Protein AF-A0A7S4Q9H1-F1 (afdb_monomer)

Solvent-accessible surface area (backbone atoms only — not comparable to full-atom values): 9362 Å² total; per-residue (Å²): 140,90,80,87,86,82,82,85,77,84,75,84,80,80,83,76,80,78,77,92,68,94,82,80,85,84,70,71,78,78,70,44,67,68,54,48,43,53,52,42,53,52,31,45,48,42,22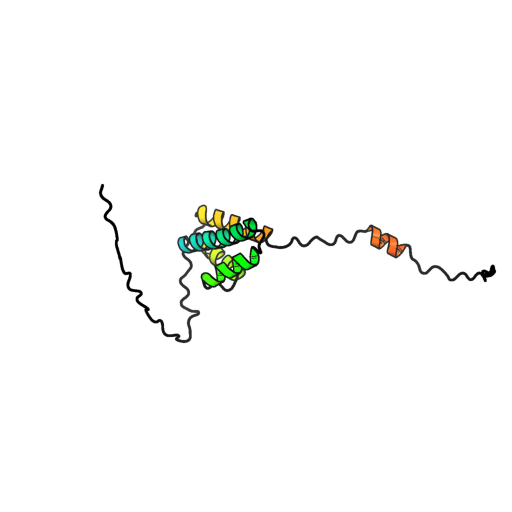,52,54,22,52,76,71,73,48,60,30,58,61,34,32,50,52,44,34,46,76,72,75,38,94,38,70,68,59,50,51,55,52,49,53,52,36,45,70,76,42,72,82,43,61,66,54,55,50,47,52,51,52,42,51,53,54,52,59,70,54,47,78,77,79,72,76,81,70,74,55,69,65,60,60,51,54,56,68,69,62,59,94,75,69,94,76,92,77,82,89,80,82,82,81,82,81,132

Secondary structure (DSSP, 8-state):
---------------------S--SS-PPP--HHHHHHHHHHHHHHHHHHHHTT--HHHHHHHHHHHTT---HHHHHHHHHHHHHH-TT-HHHHHHHHHHHHHHHHHS---------HHHHHHHHH------------------

Sequence (144 aa):
MTRALQLAGGLDSEVSGYRTGDGALAARPELTAEMAKKLLAAVTGCMQEAVQRGGDSVAARDAALRGWGLEGAGELEDCLGRCCKQAPEDAFLRSWLALYRELARLAEPAEVPVRASPELLRQARRRGPGSSQSSGPGVWDACD

Structure (mmCIF, N/CA/C/O backbone):
data_AF-A0A7S4Q9H1-F1
#
_entry.id   AF-A0A7S4Q9H1-F1
#
loop_
_atom_site.group_PDB
_atom_site.id
_atom_site.type_symbol
_atom_site.label_atom_id
_atom_site.label_alt_id
_atom_site.label_comp_id
_atom_site.label_asym_id
_atom_site.label_entity_id
_atom_site.label_seq_id
_atom_site.pdbx_PDB_ins_code
_atom_site.Cartn_x
_atom_site.Cartn_y
_atom_site.Cartn_z
_atom_site.occupancy
_atom_site.B_iso_or_equiv
_atom_site.auth_seq_id
_atom_site.auth_comp_id
_atom_site.auth_asym_id
_atom_site.auth_atom_id
_atom_site.pdbx_PDB_model_num
ATOM 1 N N . MET A 1 1 ? 42.184 -7.791 33.346 1.00 42.59 1 MET A N 1
ATOM 2 C CA . MET A 1 1 ? 41.078 -7.010 32.755 1.00 42.59 1 MET A CA 1
ATOM 3 C C . MET A 1 1 ? 40.034 -7.980 32.240 1.00 42.59 1 MET A C 1
ATOM 5 O O . MET A 1 1 ? 40.352 -8.880 31.480 1.00 42.59 1 MET A O 1
ATOM 9 N N . THR A 1 2 ? 38.837 -7.839 32.784 1.00 52.09 2 THR A N 1
ATOM 10 C CA . THR A 1 2 ? 37.725 -8.789 32.809 1.00 52.09 2 THR A CA 1
ATOM 11 C C . THR A 1 2 ? 36.881 -8.682 31.542 1.00 52.09 2 THR A C 1
ATOM 13 O O . THR A 1 2 ? 36.427 -7.588 31.215 1.00 52.09 2 THR A O 1
ATOM 16 N N . ARG A 1 3 ? 36.602 -9.798 30.861 1.00 47.25 3 ARG A N 1
ATOM 17 C CA . ARG A 1 3 ? 35.441 -9.897 29.964 1.00 47.25 3 ARG A CA 1
ATOM 18 C C . ARG A 1 3 ? 34.888 -11.319 29.970 1.00 47.25 3 ARG A C 1
ATOM 20 O O . ARG A 1 3 ? 35.282 -12.175 29.191 1.00 47.25 3 ARG A O 1
ATOM 27 N N . ALA A 1 4 ? 33.986 -11.537 30.921 1.00 52.06 4 ALA A N 1
ATOM 28 C CA . ALA A 1 4 ? 32.934 -12.532 30.826 1.00 52.06 4 ALA A CA 1
ATOM 29 C C . ALA A 1 4 ? 31.839 -11.989 29.896 1.00 52.06 4 ALA A C 1
ATOM 31 O O . ALA A 1 4 ? 31.563 -10.791 29.951 1.00 52.06 4 ALA A O 1
ATOM 32 N N . LEU A 1 5 ? 31.267 -12.862 29.061 1.00 52.94 5 LEU A N 1
ATOM 33 C CA . LEU A 1 5 ? 29.851 -12.945 28.661 1.00 52.94 5 LEU A CA 1
ATOM 34 C C . LEU A 1 5 ? 29.759 -13.828 27.409 1.00 52.94 5 LEU A C 1
ATOM 36 O O . LEU A 1 5 ? 29.860 -13.349 26.284 1.00 52.94 5 LEU A O 1
ATOM 40 N N . GLN A 1 6 ? 29.553 -15.127 27.619 1.00 51.03 6 GLN A N 1
ATOM 41 C CA . GLN A 1 6 ? 29.074 -16.034 26.581 1.00 51.03 6 GLN A CA 1
ATOM 42 C C . GLN A 1 6 ? 27.748 -16.611 27.074 1.00 51.03 6 GLN A C 1
ATOM 44 O O . GLN A 1 6 ? 27.700 -17.625 27.763 1.00 51.03 6 GLN A O 1
ATOM 49 N N . LEU A 1 7 ? 26.671 -15.876 26.794 1.00 55.34 7 LEU A N 1
ATOM 50 C CA . LEU A 1 7 ? 25.298 -16.329 26.985 1.00 55.34 7 LEU A CA 1
ATOM 51 C C . LEU A 1 7 ? 24.925 -17.194 25.779 1.00 55.34 7 LEU A C 1
ATOM 53 O O . LEU A 1 7 ? 24.493 -16.692 24.745 1.00 55.34 7 LEU A O 1
ATOM 57 N N . ALA A 1 8 ? 25.122 -18.503 25.917 1.00 50.41 8 ALA A N 1
ATOM 58 C CA . ALA A 1 8 ? 24.454 -19.496 25.091 1.00 50.41 8 ALA A CA 1
ATOM 59 C C . ALA A 1 8 ? 23.010 -19.636 25.601 1.00 50.41 8 ALA A C 1
ATOM 61 O O . ALA A 1 8 ? 22.716 -20.464 26.458 1.00 50.41 8 ALA A O 1
ATOM 62 N N . GLY A 1 9 ? 22.129 -18.757 25.126 1.00 44.62 9 GLY A N 1
ATOM 63 C CA . GLY A 1 9 ? 20.685 -18.907 25.268 1.00 44.62 9 GLY A CA 1
ATOM 64 C C . GLY A 1 9 ? 20.156 -19.701 24.083 1.00 44.62 9 GLY A C 1
ATOM 65 O O . GLY A 1 9 ? 19.955 -19.137 23.011 1.00 44.62 9 GLY A O 1
ATOM 66 N N . GLY A 1 10 ? 19.987 -21.010 24.273 1.00 45.06 10 GLY A N 1
ATOM 67 C CA . GLY A 1 10 ? 19.205 -21.847 23.373 1.00 45.06 10 GLY A CA 1
ATOM 68 C C . GLY A 1 10 ? 17.748 -21.400 23.412 1.00 45.06 10 GLY A C 1
ATOM 69 O O . GLY A 1 10 ? 17.165 -21.281 24.487 1.00 45.06 10 GLY A O 1
ATOM 70 N N . LEU A 1 11 ? 17.187 -21.116 22.241 1.00 53.41 11 LEU A N 1
ATOM 71 C CA . LEU A 1 11 ? 15.749 -20.999 22.064 1.00 53.41 11 LEU A CA 1
ATOM 72 C C . LEU A 1 11 ? 15.288 -22.260 21.344 1.00 53.41 11 LEU A C 1
ATOM 74 O O . LEU A 1 11 ? 15.586 -22.462 20.165 1.00 53.41 11 LEU A O 1
ATOM 78 N N . ASP A 1 12 ? 14.607 -23.106 22.112 1.00 41.28 12 ASP A N 1
ATOM 79 C CA . ASP A 1 12 ? 13.768 -24.202 21.657 1.00 41.28 12 ASP A CA 1
ATOM 80 C C . ASP A 1 12 ? 12.872 -23.736 20.507 1.00 41.28 12 ASP A C 1
ATOM 82 O O . ASP A 1 12 ? 11.983 -22.896 20.656 1.00 41.28 12 ASP A O 1
ATOM 86 N N . SER A 1 13 ? 13.148 -24.279 19.325 1.00 46.72 13 SER A N 1
ATOM 87 C CA . SER A 1 13 ? 12.293 -24.145 18.156 1.00 46.72 13 SER A CA 1
ATOM 88 C C . SER A 1 13 ? 11.183 -25.185 18.290 1.00 46.72 13 SER A C 1
ATOM 90 O O . SER A 1 13 ? 11.293 -26.307 17.795 1.00 46.72 13 SER A O 1
ATOM 92 N N . GLU A 1 14 ? 10.123 -24.834 19.019 1.00 47.44 14 GLU A N 1
ATOM 93 C CA . GLU A 1 14 ? 8.889 -25.615 19.023 1.00 47.44 14 GLU A CA 1
ATOM 94 C C . GLU A 1 14 ? 8.231 -25.503 17.640 1.00 47.44 14 GLU A C 1
ATOM 96 O O . GLU A 1 14 ? 7.489 -24.570 17.328 1.00 47.44 14 GLU A O 1
ATOM 101 N N . VAL A 1 15 ? 8.530 -26.483 16.784 1.00 50.72 15 VAL A N 1
ATOM 102 C CA . VAL A 1 15 ? 7.761 -26.793 15.576 1.00 50.72 15 VAL A CA 1
ATOM 103 C C . VAL A 1 15 ? 6.378 -27.267 16.023 1.00 50.72 15 VAL A C 1
ATOM 105 O O . VAL A 1 15 ? 6.121 -28.451 16.234 1.00 50.72 15 VAL A O 1
ATOM 108 N N . SER A 1 16 ? 5.475 -26.307 16.203 1.00 52.00 16 SER A N 1
ATOM 109 C CA . SER A 1 16 ? 4.047 -26.561 16.355 1.00 52.00 16 SER A CA 1
ATOM 110 C C . SER A 1 16 ? 3.457 -26.820 14.972 1.00 52.00 16 SER A C 1
ATOM 112 O O . SER A 1 16 ? 3.292 -25.916 14.150 1.00 52.00 16 SER A O 1
ATOM 114 N N . GLY A 1 17 ? 3.216 -28.099 14.689 1.00 53.69 17 GLY A N 1
ATOM 115 C CA . GLY A 1 17 ? 2.605 -28.551 13.451 1.00 53.69 17 GLY A CA 1
ATOM 116 C C . GLY A 1 17 ? 1.158 -28.083 13.340 1.00 53.69 17 GLY A C 1
ATOM 117 O O . GLY A 1 17 ? 0.297 -28.527 14.097 1.00 53.69 17 GLY A O 1
ATOM 118 N N . TYR A 1 18 ? 0.864 -27.265 12.332 1.00 49.09 18 TYR A N 1
ATOM 119 C CA . TYR A 1 18 ? -0.496 -27.136 11.831 1.00 49.09 18 TYR A CA 1
ATOM 120 C C . TYR A 1 18 ? -0.667 -28.083 10.645 1.00 49.09 18 TYR A C 1
ATOM 122 O O . TYR A 1 18 ? -0.078 -27.937 9.576 1.00 49.09 18 TYR A O 1
ATOM 130 N N . ARG A 1 19 ? -1.465 -29.121 10.897 1.00 45.56 19 ARG A N 1
ATOM 131 C CA . ARG A 1 19 ? -2.014 -30.012 9.884 1.00 45.56 19 ARG A CA 1
ATOM 132 C C . ARG A 1 19 ? -2.805 -29.188 8.873 1.00 45.56 19 ARG A C 1
ATOM 134 O O . ARG A 1 19 ? -3.735 -28.476 9.240 1.00 45.56 19 ARG A O 1
ATOM 141 N N . THR A 1 20 ? -2.451 -29.356 7.609 1.00 53.06 20 THR A N 1
ATOM 142 C CA . THR A 1 20 ? -3.237 -28.969 6.443 1.00 53.06 20 THR A CA 1
ATOM 143 C C . THR A 1 20 ? -4.591 -29.677 6.509 1.00 53.06 20 THR A C 1
ATOM 145 O O . THR A 1 20 ? -4.663 -30.898 6.376 1.00 53.06 20 THR A O 1
ATOM 148 N N . GLY A 1 21 ? -5.650 -28.918 6.781 1.00 43.66 21 GLY A N 1
ATOM 149 C CA . GLY A 1 21 ? -7.035 -29.372 6.762 1.00 43.66 21 GLY A CA 1
ATOM 150 C C . GLY A 1 21 ? -7.869 -28.397 5.941 1.00 43.66 21 GLY A C 1
ATOM 151 O O . GLY A 1 21 ? -7.865 -27.200 6.219 1.00 43.66 21 GLY A O 1
ATOM 152 N N . ASP A 1 22 ? -8.518 -28.932 4.911 1.00 48.34 22 ASP A N 1
ATOM 153 C CA . ASP A 1 22 ? -9.449 -28.278 3.991 1.00 48.34 22 ASP A CA 1
ATOM 154 C C . ASP A 1 22 ? -10.405 -27.270 4.656 1.00 48.34 22 ASP A C 1
ATOM 156 O O . ASP A 1 22 ? -11.026 -27.569 5.676 1.00 48.34 22 ASP A O 1
ATOM 160 N N . GLY A 1 23 ? -10.602 -26.113 4.003 1.00 44.88 23 GLY A N 1
ATOM 161 C CA . GLY A 1 23 ? -11.816 -25.296 4.174 1.00 44.88 23 GLY A CA 1
ATOM 162 C C . GLY A 1 23 ? -11.698 -23.906 4.820 1.00 44.88 23 GLY A C 1
ATOM 163 O O . GLY A 1 23 ? -12.685 -23.424 5.370 1.00 44.88 23 GLY A O 1
ATOM 164 N N . ALA A 1 24 ? -10.553 -23.218 4.765 1.00 40.16 24 ALA A N 1
ATOM 165 C CA . ALA A 1 24 ? -10.340 -21.971 5.517 1.00 40.16 24 ALA A CA 1
ATOM 166 C C . ALA A 1 24 ? -10.298 -20.681 4.667 1.00 40.16 24 ALA A C 1
ATOM 168 O O . ALA A 1 24 ? -9.306 -19.960 4.679 1.00 40.16 24 ALA A O 1
ATOM 169 N N . LEU A 1 25 ? -11.398 -20.327 3.991 1.00 43.53 25 LEU A N 1
ATOM 170 C CA . LEU A 1 25 ? -11.665 -18.913 3.645 1.00 43.53 25 LEU A CA 1
ATOM 171 C C . LEU A 1 25 ? -12.549 -18.203 4.693 1.00 43.53 25 LEU A C 1
ATOM 173 O O . LEU A 1 25 ? -12.783 -17.005 4.591 1.00 43.53 25 LEU A O 1
ATOM 177 N N . ALA A 1 26 ? -13.010 -18.913 5.731 1.00 39.56 26 ALA A N 1
ATOM 178 C CA . ALA A 1 26 ? -13.936 -18.393 6.745 1.00 39.56 26 ALA A CA 1
ATOM 179 C C . ALA A 1 26 ? -13.271 -17.916 8.056 1.00 39.56 26 ALA A C 1
ATOM 181 O O . ALA A 1 26 ? -13.970 -17.504 8.977 1.00 39.56 26 ALA A O 1
ATOM 182 N N . ALA A 1 27 ? -11.939 -17.959 8.160 1.00 43.19 27 ALA A N 1
ATOM 183 C CA . ALA A 1 27 ? -11.208 -17.589 9.377 1.00 43.19 27 ALA A CA 1
ATOM 184 C C . ALA A 1 27 ? -10.045 -16.626 9.094 1.00 43.19 27 ALA A C 1
ATOM 186 O O . ALA A 1 27 ? -8.986 -16.723 9.713 1.00 43.19 27 ALA A O 1
ATOM 187 N N . ARG A 1 28 ? -10.209 -15.702 8.137 1.00 53.22 28 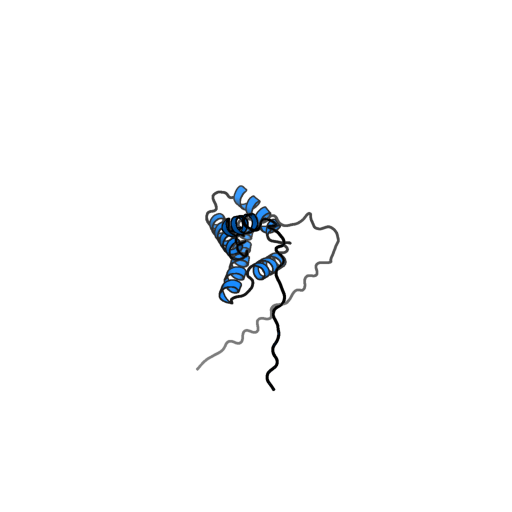ARG A N 1
ATOM 188 C CA . ARG A 1 28 ? -9.251 -14.602 8.000 1.00 53.22 28 ARG A CA 1
ATOM 189 C C . ARG A 1 28 ? -9.437 -13.665 9.199 1.00 53.22 28 ARG A C 1
ATOM 191 O O . ARG A 1 28 ? -10.538 -13.137 9.351 1.00 53.22 28 ARG A O 1
ATOM 198 N N . PRO A 1 29 ? -8.424 -13.479 10.066 1.00 55.47 29 PRO A N 1
ATOM 199 C CA . PRO A 1 29 ? -8.524 -12.515 11.152 1.00 55.47 29 PRO A CA 1
ATOM 200 C C . PRO A 1 29 ? -8.834 -11.150 10.540 1.00 55.47 29 PRO A C 1
ATOM 202 O O . PRO A 1 29 ? -8.116 -10.698 9.645 1.00 55.47 29 PRO A O 1
ATOM 205 N N . GLU A 1 30 ? -9.930 -10.524 10.976 1.0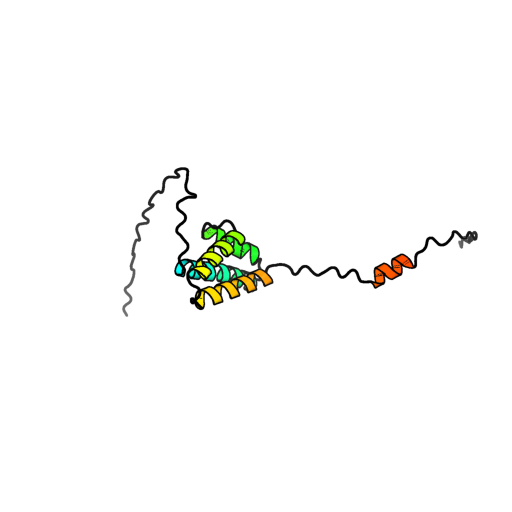0 68.56 30 GLU A N 1
ATOM 206 C CA . GLU A 1 30 ? -10.257 -9.168 10.546 1.00 68.56 30 GLU A CA 1
ATOM 207 C C . GLU A 1 30 ? -9.044 -8.269 10.787 1.00 68.56 30 GLU A C 1
ATOM 209 O O . GLU A 1 30 ? -8.445 -8.257 11.867 1.00 68.56 30 GLU A O 1
ATOM 214 N N . LEU A 1 31 ? -8.649 -7.544 9.742 1.00 77.25 31 LEU A N 1
ATOM 215 C CA . LEU A 1 31 ? -7.487 -6.679 9.785 1.00 77.25 31 LEU A CA 1
ATOM 216 C C . LEU A 1 31 ? -7.789 -5.519 10.746 1.00 77.25 31 LEU A C 1
ATOM 218 O O . LEU A 1 31 ? -8.506 -4.578 10.409 1.00 77.25 31 LEU A O 1
ATOM 222 N N . THR A 1 32 ? -7.278 -5.594 11.972 1.00 88.75 32 THR A N 1
ATOM 223 C CA . THR A 1 32 ? -7.416 -4.493 12.935 1.00 88.75 32 THR A CA 1
ATOM 224 C C . THR A 1 32 ? -6.691 -3.243 12.424 1.00 88.75 32 THR A C 1
ATOM 226 O O . THR A 1 32 ? -5.752 -3.347 11.633 1.00 88.75 32 THR A O 1
ATOM 229 N N . ALA A 1 33 ? -7.060 -2.051 12.907 1.00 88.19 33 ALA A N 1
ATOM 230 C CA . ALA A 1 33 ? -6.389 -0.805 12.516 1.00 88.19 33 ALA A CA 1
ATOM 231 C C . ALA A 1 33 ? -4.866 -0.839 12.770 1.00 88.19 33 ALA A C 1
ATOM 233 O O . ALA A 1 33 ? -4.084 -0.345 11.961 1.00 88.19 33 ALA A O 1
ATOM 234 N N . GLU A 1 34 ? -4.421 -1.486 13.850 1.00 90.62 34 GLU A N 1
ATOM 235 C CA . GLU A 1 34 ? -2.993 -1.654 14.143 1.00 90.62 34 GLU A CA 1
ATOM 236 C C . GLU A 1 34 ? -2.300 -2.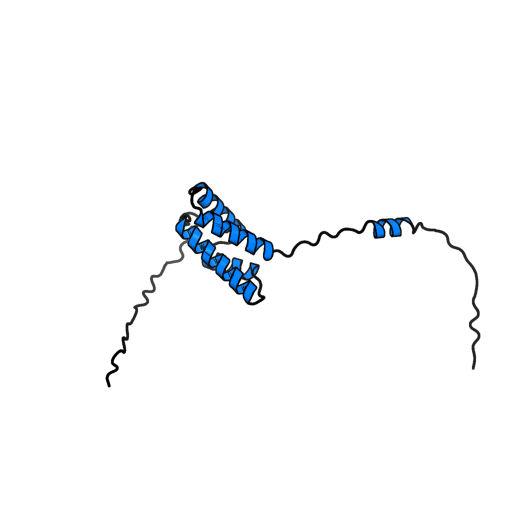628 13.183 1.00 90.62 34 GLU A C 1
ATOM 238 O O . GLU A 1 34 ? -1.173 -2.380 12.748 1.00 90.62 34 GLU A O 1
ATOM 243 N N . MET A 1 35 ? -2.967 -3.718 12.793 1.00 91.25 35 MET A N 1
ATOM 244 C CA . MET A 1 35 ? -2.448 -4.611 11.752 1.00 91.25 35 MET A CA 1
ATOM 245 C C . MET A 1 35 ? -2.392 -3.909 10.396 1.00 91.25 35 MET A C 1
ATOM 247 O O . MET A 1 35 ? -1.407 -4.068 9.683 1.00 91.25 35 MET A O 1
ATOM 251 N N . ALA A 1 36 ? -3.385 -3.075 10.079 1.00 92.56 36 ALA A N 1
ATOM 252 C CA . ALA A 1 36 ? -3.414 -2.254 8.874 1.00 92.56 36 ALA A CA 1
ATOM 253 C C . ALA A 1 36 ? -2.209 -1.310 8.794 1.00 92.56 36 ALA A C 1
ATOM 255 O O . ALA A 1 36 ? -1.544 -1.250 7.761 1.00 92.56 36 ALA A O 1
ATOM 256 N N . LYS A 1 37 ? -1.869 -0.631 9.897 1.00 93.50 37 LYS A N 1
ATOM 257 C CA . LYS A 1 37 ? -0.674 0.226 9.981 1.00 93.50 37 LYS A CA 1
ATOM 258 C C . LYS A 1 37 ? 0.615 -0.565 9.775 1.00 93.50 37 LYS A C 1
ATOM 260 O O . LYS A 1 37 ? 1.473 -0.130 9.015 1.00 93.50 37 LYS A O 1
ATOM 265 N N . LYS A 1 38 ? 0.755 -1.727 10.426 1.00 94.56 38 LYS A N 1
ATOM 266 C CA . LYS A 1 38 ? 1.943 -2.592 10.291 1.00 94.56 38 LYS A CA 1
ATOM 267 C C . LYS A 1 38 ? 2.109 -3.118 8.868 1.00 94.56 38 LYS A C 1
ATOM 269 O O . LYS A 1 38 ? 3.213 -3.076 8.332 1.00 94.56 38 LYS A O 1
ATOM 274 N N . LEU A 1 39 ? 1.016 -3.579 8.267 1.00 94.25 39 LEU A N 1
ATOM 275 C CA . LEU A 1 39 ? 0.970 -4.035 6.884 1.00 94.25 39 LEU A CA 1
ATOM 276 C C . LEU A 1 39 ? 1.382 -2.913 5.930 1.00 94.25 39 LEU A C 1
ATOM 278 O O . LEU A 1 39 ? 2.276 -3.110 5.112 1.00 94.25 39 LEU A O 1
ATOM 282 N N . LEU A 1 40 ? 0.781 -1.727 6.074 1.00 95.31 40 LEU A N 1
ATOM 283 C CA . LEU A 1 40 ? 1.122 -0.563 5.262 1.00 95.31 40 LEU A CA 1
ATOM 284 C C . LEU A 1 40 ? 2.598 -0.203 5.395 1.00 95.31 40 LEU A C 1
ATOM 286 O O . LEU A 1 40 ? 3.274 -0.138 4.378 1.00 95.31 40 LEU A O 1
ATOM 290 N N . ALA A 1 41 ? 3.108 -0.056 6.621 1.00 95.19 41 ALA A N 1
ATOM 291 C CA . ALA A 1 41 ? 4.508 0.277 6.863 1.00 95.19 41 ALA A CA 1
ATOM 292 C C . ALA A 1 41 ? 5.466 -0.735 6.210 1.00 95.19 41 ALA A C 1
ATOM 294 O O . ALA A 1 41 ? 6.438 -0.333 5.569 1.00 95.19 41 ALA A O 1
ATOM 295 N N . ALA A 1 42 ? 5.168 -2.034 6.319 1.00 96.00 42 ALA A N 1
ATOM 296 C CA . ALA A 1 42 ? 5.961 -3.090 5.696 1.00 96.00 42 ALA A CA 1
ATOM 297 C C . ALA A 1 42 ? 5.942 -2.990 4.162 1.00 96.00 42 ALA A C 1
ATOM 299 O O . ALA A 1 42 ? 7.000 -2.946 3.537 1.00 96.00 42 ALA A O 1
ATOM 300 N N . VAL A 1 43 ? 4.755 -2.895 3.555 1.00 96.19 43 VAL A N 1
ATOM 301 C CA . VAL A 1 43 ? 4.602 -2.815 2.094 1.00 96.19 43 VAL A CA 1
ATOM 302 C C . VAL A 1 43 ? 5.277 -1.560 1.543 1.00 96.19 43 VAL A C 1
ATOM 304 O O . VAL A 1 43 ? 6.080 -1.654 0.616 1.00 96.19 43 VAL A O 1
ATOM 307 N N . THR A 1 44 ? 5.019 -0.390 2.129 1.00 96.25 44 THR A N 1
ATOM 308 C CA . THR A 1 44 ? 5.644 0.864 1.688 1.00 96.25 44 THR A CA 1
ATOM 309 C C . THR A 1 44 ? 7.153 0.858 1.898 1.00 96.25 44 THR A C 1
ATOM 311 O O . THR A 1 44 ? 7.870 1.376 1.047 1.00 96.25 44 THR A O 1
ATOM 314 N N . GLY A 1 45 ? 7.647 0.238 2.976 1.00 96.81 45 GLY A N 1
ATOM 315 C CA . GLY A 1 45 ? 9.079 0.079 3.224 1.00 96.81 45 GLY A CA 1
ATOM 316 C C . GLY A 1 45 ? 9.749 -0.752 2.130 1.00 96.81 45 GLY A C 1
ATOM 317 O O . GLY A 1 45 ? 10.722 -0.303 1.529 1.00 96.81 45 GLY A O 1
ATOM 318 N N . CYS A 1 46 ? 9.169 -1.905 1.778 1.00 96.62 46 CYS A N 1
ATOM 319 C CA . CYS A 1 46 ? 9.659 -2.735 0.675 1.00 96.62 46 CYS A CA 1
ATOM 320 C C . CYS A 1 46 ? 9.640 -1.993 -0.671 1.00 96.62 46 CYS A C 1
ATOM 322 O O . CYS A 1 46 ? 10.604 -2.078 -1.432 1.00 96.62 46 CYS A O 1
ATOM 324 N N . MET A 1 47 ? 8.575 -1.240 -0.963 1.00 96.19 47 MET A N 1
ATOM 325 C CA . MET A 1 47 ? 8.482 -0.439 -2.189 1.00 96.19 47 MET A CA 1
ATOM 326 C C . MET A 1 47 ? 9.551 0.656 -2.235 1.00 96.19 47 MET A C 1
ATOM 328 O O . MET A 1 47 ? 10.231 0.806 -3.247 1.00 96.19 47 MET A O 1
ATOM 332 N N . GLN A 1 48 ? 9.734 1.405 -1.146 1.00 95.50 48 GLN A N 1
ATOM 333 C CA . GLN A 1 48 ? 10.745 2.462 -1.057 1.00 95.50 48 GLN A CA 1
ATOM 334 C C . GLN A 1 48 ? 12.160 1.907 -1.201 1.00 95.50 48 GLN A C 1
ATOM 336 O O . GLN A 1 48 ? 12.967 2.475 -1.932 1.00 95.50 48 GLN A O 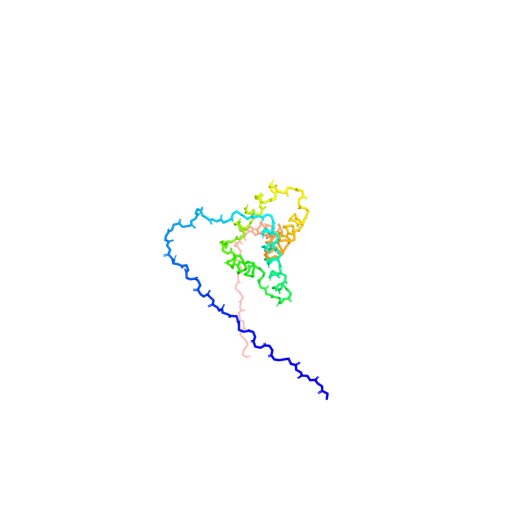1
ATOM 341 N N . GLU A 1 49 ? 12.457 0.785 -0.551 1.00 96.31 49 GLU A N 1
ATOM 342 C CA . GLU A 1 49 ? 13.734 0.094 -0.702 1.00 96.31 49 GLU A CA 1
ATOM 343 C C . GLU A 1 49 ? 13.990 -0.353 -2.145 1.00 96.31 49 GLU A C 1
ATOM 345 O O . GLU A 1 49 ? 15.106 -0.211 -2.646 1.00 96.31 49 GLU A O 1
ATOM 350 N N . ALA A 1 50 ? 12.970 -0.877 -2.829 1.00 95.38 50 ALA A N 1
ATOM 351 C CA . ALA A 1 50 ? 13.081 -1.245 -4.235 1.00 95.38 50 ALA A CA 1
ATOM 352 C C . ALA A 1 50 ? 13.377 -0.017 -5.106 1.00 95.38 50 ALA A C 1
ATOM 354 O O . ALA A 1 50 ? 14.318 -0.056 -5.895 1.00 95.38 50 ALA A O 1
ATOM 355 N N . VAL A 1 51 ? 12.663 1.096 -4.899 1.00 91.19 51 VAL A N 1
ATOM 356 C CA . VAL A 1 51 ? 12.916 2.365 -5.604 1.00 91.19 51 VAL A CA 1
ATOM 357 C C . VAL A 1 51 ? 14.343 2.862 -5.362 1.00 91.19 51 VAL A C 1
ATOM 359 O O . VAL A 1 51 ? 15.038 3.210 -6.314 1.00 91.19 51 VAL A O 1
ATOM 362 N N . GLN A 1 52 ? 14.821 2.849 -4.115 1.00 93.56 52 GLN A N 1
ATOM 363 C CA . GLN A 1 52 ? 16.181 3.285 -3.770 1.00 93.56 52 GLN A CA 1
ATOM 364 C C . GLN A 1 52 ? 17.267 2.444 -4.451 1.00 93.56 52 GLN A C 1
ATOM 366 O O . GLN A 1 52 ? 18.338 2.960 -4.766 1.00 93.56 52 GLN A O 1
ATOM 371 N N . ARG A 1 53 ? 16.997 1.159 -4.697 1.00 95.62 53 ARG A N 1
ATOM 372 C CA . ARG A 1 53 ? 17.907 0.242 -5.399 1.00 95.62 53 ARG A CA 1
ATOM 373 C C . ARG A 1 53 ? 17.716 0.243 -6.923 1.00 95.62 53 ARG A C 1
ATOM 375 O O . ARG A 1 53 ? 18.391 -0.525 -7.601 1.00 95.62 53 ARG A O 1
ATOM 382 N N . GLY A 1 54 ? 16.814 1.068 -7.463 1.00 91.19 54 GLY A N 1
ATOM 383 C CA . GLY A 1 54 ? 16.471 1.080 -8.891 1.00 91.19 54 GLY A CA 1
ATOM 384 C C . GLY A 1 54 ? 15.750 -0.188 -9.368 1.00 91.19 54 GLY A C 1
ATOM 385 O O . GLY A 1 54 ? 15.840 -0.537 -10.541 1.00 91.19 54 GLY A O 1
ATOM 386 N N . GLY A 1 55 ? 15.094 -0.907 -8.457 1.00 91.88 55 GLY A N 1
ATOM 387 C CA . GLY A 1 55 ? 14.345 -2.130 -8.736 1.00 91.88 55 GLY A CA 1
ATOM 388 C C . GLY A 1 55 ? 12.865 -1.893 -9.043 1.00 91.88 55 GLY A C 1
ATOM 389 O O . GLY A 1 55 ? 12.377 -0.765 -9.085 1.00 91.88 55 GLY A O 1
ATOM 390 N N . ASP A 1 56 ? 12.138 -2.996 -9.221 1.00 93.19 56 ASP A N 1
ATOM 391 C CA . ASP A 1 56 ? 10.698 -2.993 -9.475 1.00 93.19 56 ASP A CA 1
ATOM 392 C C . ASP A 1 56 ? 9.906 -2.902 -8.158 1.00 93.19 56 ASP A C 1
ATOM 394 O O . ASP A 1 56 ? 9.845 -3.842 -7.359 1.00 93.19 56 ASP A O 1
ATOM 398 N N . SER A 1 57 ? 9.293 -1.740 -7.933 1.00 93.44 57 SER A N 1
ATOM 399 C CA . SER A 1 57 ? 8.477 -1.476 -6.747 1.00 93.44 57 SER A CA 1
ATOM 400 C C . SER A 1 57 ? 7.128 -2.206 -6.760 1.00 93.44 57 SER A C 1
ATOM 402 O O . SER A 1 57 ? 6.610 -2.518 -5.686 1.00 93.44 57 SER A O 1
ATOM 404 N N . VAL A 1 58 ? 6.588 -2.555 -7.934 1.00 94.62 58 VAL A N 1
ATOM 405 C CA . VAL A 1 58 ? 5.374 -3.376 -8.076 1.00 94.62 58 VAL A CA 1
ATOM 406 C C . VAL A 1 58 ? 5.671 -4.802 -7.626 1.00 94.62 58 VAL A C 1
ATOM 408 O O . VAL A 1 58 ? 4.974 -5.342 -6.766 1.00 94.62 58 VAL A O 1
ATOM 411 N N . ALA A 1 59 ? 6.765 -5.385 -8.121 1.00 94.69 59 ALA A N 1
ATOM 412 C CA . ALA A 1 59 ? 7.195 -6.718 -7.707 1.00 94.69 59 ALA A CA 1
ATOM 413 C C . ALA A 1 59 ? 7.492 -6.786 -6.197 1.00 94.69 59 ALA A C 1
ATOM 415 O O . ALA A 1 59 ? 7.129 -7.762 -5.535 1.00 94.69 59 ALA A O 1
ATOM 416 N N . ALA A 1 60 ? 8.106 -5.740 -5.630 1.00 95.75 60 ALA A N 1
ATOM 417 C CA . ALA A 1 60 ? 8.373 -5.649 -4.194 1.00 95.75 60 ALA A CA 1
ATOM 418 C C . ALA A 1 60 ? 7.085 -5.575 -3.357 1.00 95.75 60 ALA A C 1
ATOM 420 O O . ALA A 1 60 ? 6.970 -6.269 -2.344 1.00 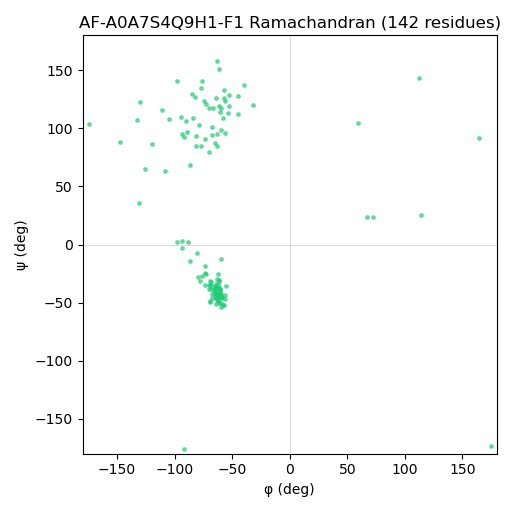95.75 60 ALA A O 1
ATOM 421 N N . ARG A 1 61 ? 6.095 -4.787 -3.799 1.00 95.81 61 ARG A N 1
ATOM 422 C CA . ARG A 1 61 ? 4.758 -4.733 -3.193 1.00 95.81 61 ARG A CA 1
ATOM 423 C C . ARG A 1 61 ? 4.110 -6.116 -3.182 1.00 95.81 61 ARG A C 1
ATOM 425 O O . ARG A 1 61 ? 3.682 -6.580 -2.131 1.00 95.81 61 ARG A O 1
ATOM 432 N N . ASP A 1 62 ? 4.063 -6.786 -4.328 1.00 94.88 62 ASP A N 1
ATOM 433 C CA . ASP A 1 62 ? 3.362 -8.067 -4.471 1.00 94.88 62 ASP A CA 1
ATOM 434 C C . ASP A 1 62 ? 4.069 -9.201 -3.707 1.00 94.88 62 ASP A C 1
ATOM 436 O O . ASP A 1 62 ? 3.427 -10.112 -3.180 1.00 94.88 62 ASP A O 1
ATOM 440 N N . ALA A 1 63 ? 5.398 -9.147 -3.582 1.00 94.94 63 ALA A N 1
ATOM 441 C CA . ALA A 1 63 ? 6.147 -10.040 -2.700 1.00 94.94 63 ALA A CA 1
ATOM 442 C C . ALA A 1 63 ? 5.801 -9.810 -1.218 1.00 94.94 63 ALA A C 1
ATOM 444 O O . ALA A 1 63 ? 5.536 -10.775 -0.499 1.00 94.94 63 ALA A O 1
ATOM 445 N N . ALA A 1 64 ? 5.749 -8.549 -0.776 1.00 95.00 64 ALA A N 1
ATOM 446 C CA . ALA A 1 64 ? 5.377 -8.206 0.594 1.00 95.00 64 ALA A CA 1
ATOM 447 C C . ALA A 1 64 ? 3.939 -8.647 0.919 1.00 95.00 64 ALA A C 1
ATOM 449 O O . ALA A 1 64 ? 3.706 -9.257 1.960 1.00 95.00 64 ALA A O 1
ATOM 450 N N . LEU A 1 65 ? 2.989 -8.417 0.008 1.00 94.12 65 LEU A N 1
ATOM 451 C CA . LEU A 1 65 ? 1.587 -8.817 0.171 1.00 94.12 65 LEU A CA 1
ATOM 452 C C . LEU A 1 65 ? 1.414 -10.331 0.307 1.00 94.12 65 LEU A C 1
ATOM 454 O O . LEU A 1 65 ? 0.715 -10.784 1.214 1.00 94.12 65 LEU A O 1
ATOM 458 N N . ARG A 1 66 ? 2.119 -11.119 -0.512 1.00 94.19 66 ARG A N 1
ATOM 459 C CA . ARG A 1 66 ? 2.113 -12.584 -0.389 1.00 94.19 66 ARG A CA 1
ATOM 460 C C . ARG A 1 66 ? 2.658 -13.059 0.957 1.00 94.19 66 ARG A C 1
ATOM 462 O O . ARG A 1 66 ? 2.116 -14.003 1.521 1.00 94.19 66 ARG A O 1
ATOM 469 N N . GLY A 1 67 ? 3.670 -12.383 1.508 1.00 92.00 67 GLY A N 1
ATOM 470 C CA . GLY A 1 67 ? 4.181 -12.659 2.858 1.00 92.00 67 GLY A CA 1
ATOM 471 C C . GLY A 1 67 ? 3.149 -12.425 3.969 1.00 92.00 67 GLY A C 1
ATOM 472 O O . GLY A 1 67 ? 3.215 -13.063 5.015 1.00 92.00 67 GLY A O 1
ATOM 473 N N . TRP A 1 68 ? 2.164 -11.560 3.718 1.00 91.62 68 TRP A N 1
ATOM 474 C CA . TRP A 1 68 ? 1.019 -11.306 4.596 1.00 91.62 68 TRP A CA 1
ATOM 475 C C . TRP A 1 68 ? -0.218 -12.155 4.262 1.00 91.62 68 TRP A C 1
ATOM 477 O O . TRP A 1 68 ? -1.258 -11.999 4.900 1.00 91.62 68 TRP A O 1
ATOM 487 N N . GLY A 1 69 ? -0.124 -13.057 3.280 1.00 92.06 69 GLY A N 1
ATOM 488 C CA . GLY A 1 69 ? -1.238 -13.899 2.846 1.00 92.06 69 GLY A CA 1
ATOM 489 C C . GLY A 1 69 ? -2.319 -13.151 2.061 1.00 92.06 69 GLY A C 1
ATOM 490 O O . GLY A 1 69 ? -3.464 -13.602 2.048 1.00 92.06 69 GLY A O 1
ATOM 491 N N . LEU A 1 70 ? -1.979 -12.017 1.438 1.00 90.19 70 LEU A N 1
ATOM 492 C CA . LEU A 1 70 ? -2.852 -11.273 0.526 1.00 90.19 70 LEU A CA 1
ATOM 493 C C . LEU A 1 70 ? -2.513 -11.616 -0.929 1.00 90.19 70 LEU A C 1
ATOM 495 O O . LEU A 1 70 ? -1.341 -11.746 -1.290 1.00 90.19 70 LEU A O 1
ATOM 499 N N . GLU A 1 71 ? -3.539 -11.746 -1.767 1.00 90.50 71 GLU A N 1
ATOM 500 C CA . GLU A 1 71 ? -3.398 -12.151 -3.171 1.00 90.50 71 GLU A CA 1
ATOM 501 C C . GLU A 1 71 ? -2.867 -11.021 -4.058 1.00 90.50 71 GLU A C 1
ATOM 503 O O . GLU A 1 71 ? -2.208 -11.278 -5.065 1.00 90.50 71 GLU A O 1
ATOM 508 N N . GLY A 1 72 ? -3.111 -9.763 -3.681 1.00 90.69 72 GLY A N 1
ATOM 509 C CA . GLY A 1 72 ? -2.626 -8.618 -4.441 1.00 90.69 72 GLY A CA 1
ATOM 510 C C . GLY A 1 72 ? -3.114 -7.266 -3.932 1.00 90.69 72 GLY A C 1
ATOM 511 O O . GLY A 1 72 ? -3.754 -7.150 -2.886 1.00 90.69 72 GLY A O 1
ATOM 512 N N . ALA A 1 73 ? -2.790 -6.221 -4.698 1.00 91.31 73 ALA A N 1
ATOM 513 C CA . ALA A 1 73 ? -3.061 -4.829 -4.337 1.00 91.31 73 ALA A CA 1
ATOM 514 C C . ALA A 1 73 ? -4.557 -4.501 -4.197 1.00 91.31 73 ALA A C 1
ATOM 516 O O . ALA A 1 73 ? -4.921 -3.714 -3.328 1.00 91.31 73 ALA A O 1
ATOM 517 N N . GLY A 1 74 ? -5.424 -5.124 -5.004 1.00 91.69 74 GLY A N 1
ATOM 518 C CA . GLY A 1 74 ? -6.875 -4.941 -4.883 1.00 91.69 74 GLY A CA 1
ATOM 519 C C . GLY A 1 74 ? -7.399 -5.412 -3.525 1.00 91.69 74 GLY A C 1
ATOM 520 O O . GLY A 1 74 ? -8.116 -4.684 -2.846 1.00 91.69 74 GLY A O 1
ATOM 521 N N . GLU A 1 75 ? -6.949 -6.586 -3.075 1.00 91.25 75 GLU A N 1
ATOM 522 C CA . GLU A 1 75 ? -7.334 -7.128 -1.771 1.00 91.25 75 GLU A CA 1
ATOM 523 C C . GLU A 1 75 ? -6.822 -6.263 -0.605 1.00 91.25 75 GLU A C 1
ATOM 525 O O . GLU A 1 75 ? -7.521 -6.064 0.395 1.00 91.25 75 GLU A O 1
ATOM 530 N N . LEU A 1 76 ? -5.609 -5.715 -0.743 1.00 92.19 76 LEU A N 1
ATOM 531 C CA . LEU A 1 76 ? -5.059 -4.746 0.201 1.00 92.19 76 LEU A CA 1
ATOM 532 C C . LEU A 1 76 ? -5.956 -3.501 0.297 1.00 92.19 76 LEU A C 1
ATOM 534 O O . LEU A 1 76 ? -6.359 -3.132 1.400 1.00 92.19 76 LEU A O 1
ATOM 538 N N . GLU A 1 77 ? -6.271 -2.856 -0.829 1.00 92.62 77 GLU A N 1
ATOM 539 C CA . GLU A 1 77 ? -7.093 -1.637 -0.867 1.00 92.62 77 GLU A CA 1
ATOM 540 C C . GLU A 1 77 ? -8.499 -1.876 -0.300 1.00 92.62 77 GLU A C 1
ATOM 542 O O . GLU A 1 77 ? -8.996 -1.047 0.464 1.00 92.62 77 GLU A O 1
ATOM 547 N N . ASP A 1 78 ? -9.110 -3.033 -0.564 1.00 90.81 78 ASP A N 1
ATOM 548 C CA . ASP A 1 78 ? -10.404 -3.400 0.018 1.00 90.81 78 ASP A CA 1
ATOM 549 C C . ASP A 1 78 ? -10.333 -3.543 1.544 1.00 90.81 78 ASP A C 1
ATOM 551 O O . ASP A 1 78 ? -11.192 -3.028 2.273 1.00 90.81 78 ASP A O 1
ATOM 555 N N . CYS A 1 79 ? -9.297 -4.218 2.054 1.00 90.50 79 CYS A N 1
ATOM 556 C CA . CYS A 1 79 ? -9.068 -4.361 3.490 1.00 90.50 79 CYS A CA 1
ATOM 557 C C . CYS A 1 79 ? -8.858 -3.000 4.161 1.00 90.50 79 CYS A C 1
ATOM 559 O O . CYS A 1 79 ? -9.545 -2.678 5.131 1.00 90.50 79 CYS A O 1
ATOM 561 N N . LEU A 1 80 ? -7.967 -2.175 3.612 1.00 91.25 80 LEU A N 1
ATOM 562 C CA . LEU A 1 80 ? -7.676 -0.842 4.138 1.00 91.25 80 LEU A CA 1
ATOM 563 C C . LEU A 1 80 ? -8.888 0.088 4.036 1.00 91.25 80 LEU A C 1
ATOM 565 O O . LEU A 1 80 ? -9.154 0.855 4.960 1.00 91.25 80 LEU A O 1
ATOM 569 N N . GLY A 1 81 ? -9.672 -0.016 2.962 1.00 89.81 81 GLY A N 1
ATOM 570 C CA . GLY A 1 81 ? -10.919 0.718 2.782 1.00 89.81 81 GLY A CA 1
ATOM 571 C C . GLY A 1 81 ? -11.944 0.406 3.873 1.00 89.81 81 GLY A C 1
ATOM 572 O O . GLY A 1 81 ? -12.612 1.319 4.362 1.00 89.81 81 GLY A O 1
ATOM 573 N N . ARG A 1 82 ? -12.048 -0.857 4.311 1.00 90.31 82 ARG A N 1
ATOM 574 C CA . ARG A 1 82 ? -12.874 -1.240 5.470 1.00 90.31 82 ARG A CA 1
ATOM 575 C C . ARG A 1 82 ? -12.314 -0.677 6.778 1.00 90.31 82 ARG A C 1
ATOM 577 O O . ARG A 1 82 ? -13.076 -0.069 7.527 1.00 90.31 82 ARG A O 1
ATOM 584 N N . CYS A 1 83 ? -11.006 -0.790 7.021 1.00 90.12 83 CYS A N 1
ATOM 585 C CA . CYS A 1 83 ? -10.370 -0.253 8.232 1.00 90.12 83 CYS A CA 1
ATOM 586 C C . CYS A 1 83 ? -10.550 1.269 8.359 1.00 90.12 83 CYS A C 1
ATOM 588 O O . CYS A 1 83 ? -10.924 1.759 9.421 1.00 90.12 83 CYS A O 1
ATOM 590 N N . CYS A 1 84 ? -10.360 2.023 7.274 1.00 88.44 84 CYS A N 1
ATOM 591 C CA . CYS A 1 84 ? -10.543 3.4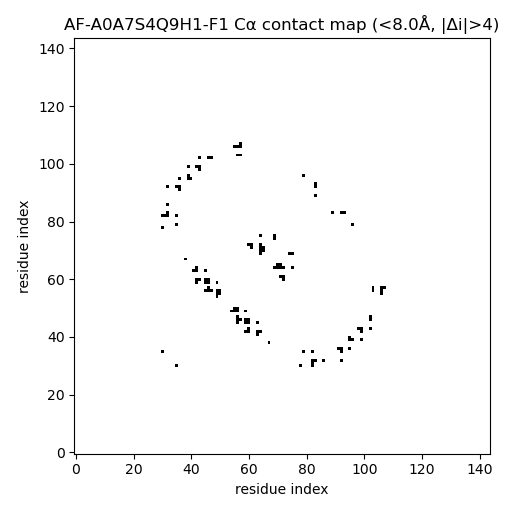78 7.257 1.00 88.44 84 CYS A CA 1
ATOM 592 C C . CYS A 1 84 ? -11.995 3.898 7.522 1.00 88.44 84 CYS A C 1
ATOM 594 O O . CYS A 1 84 ? -12.226 4.928 8.147 1.00 88.44 84 CYS A O 1
ATOM 596 N N . LYS A 1 85 ? -12.981 3.109 7.071 1.00 90.06 85 LYS A N 1
ATOM 597 C CA . LYS A 1 85 ? -14.400 3.354 7.383 1.00 90.06 85 LYS A CA 1
ATOM 598 C C . LYS A 1 85 ? -14.719 3.095 8.857 1.00 90.06 85 LYS A C 1
ATOM 600 O O . LYS A 1 85 ? -15.564 3.785 9.414 1.00 90.06 85 LYS A O 1
ATOM 605 N N . GLN A 1 86 ? -14.062 2.113 9.475 1.00 90.25 86 GLN A N 1
ATOM 606 C CA . GLN A 1 86 ? -14.242 1.780 10.892 1.00 90.25 86 GLN A CA 1
ATOM 607 C C . GLN A 1 86 ? -13.504 2.751 11.829 1.00 90.25 86 GLN A C 1
ATOM 609 O O . GLN A 1 86 ? -13.979 3.011 12.930 1.00 90.25 86 GLN A O 1
ATOM 614 N N . ALA A 1 87 ? -12.370 3.307 11.392 1.00 89.62 87 ALA A N 1
ATOM 615 C CA . ALA A 1 87 ? -11.541 4.236 12.160 1.00 89.62 87 ALA A CA 1
ATOM 616 C C . ALA A 1 87 ? -11.277 5.548 11.383 1.00 89.62 87 ALA A C 1
ATOM 618 O O . ALA A 1 87 ? -10.128 5.841 11.043 1.00 89.62 87 ALA A O 1
ATOM 619 N N . PRO A 1 88 ? -12.315 6.360 11.094 1.00 89.31 88 PRO A N 1
ATOM 620 C CA . PRO A 1 88 ? -12.184 7.551 10.245 1.00 89.31 88 PRO A CA 1
ATOM 621 C C . PRO A 1 88 ? -11.244 8.618 10.829 1.00 89.31 88 PRO A C 1
ATOM 623 O O . PRO A 1 88 ? -10.553 9.323 10.089 1.00 89.31 88 PRO A O 1
ATOM 626 N N . GLU A 1 89 ? -11.158 8.693 12.157 1.00 93.88 89 GLU A N 1
ATOM 627 C CA . GLU A 1 89 ? -10.321 9.668 12.863 1.00 93.88 89 GLU A CA 1
ATOM 628 C C . GLU A 1 89 ? -8.838 9.267 12.936 1.00 93.88 89 GLU A C 1
ATOM 630 O O . GLU A 1 89 ? -7.996 10.078 13.325 1.00 93.88 89 GLU A O 1
ATOM 635 N N . ASP A 1 90 ? -8.468 8.053 12.512 1.00 92.12 90 ASP A N 1
ATOM 636 C CA . ASP A 1 90 ? -7.084 7.578 12.574 1.00 92.12 90 ASP A CA 1
ATOM 637 C C . ASP A 1 90 ? -6.209 8.259 11.507 1.00 92.12 90 ASP A C 1
ATOM 639 O O . ASP A 1 90 ? -6.086 7.827 10.357 1.00 92.12 90 ASP A O 1
ATOM 643 N N . ALA A 1 91 ? -5.599 9.381 11.893 1.00 91.56 91 ALA A N 1
ATOM 644 C CA . ALA A 1 91 ? -4.728 10.167 11.026 1.00 91.56 91 ALA A CA 1
ATOM 645 C C . ALA A 1 91 ? -3.488 9.385 10.559 1.00 91.56 91 ALA A C 1
ATOM 647 O O . ALA A 1 91 ? -3.009 9.616 9.446 1.00 91.56 91 ALA A O 1
ATOM 648 N N . PHE A 1 92 ? -2.987 8.443 11.366 1.00 91.88 92 PHE A N 1
ATOM 649 C CA . PHE A 1 92 ? -1.836 7.620 10.998 1.00 91.88 92 PHE A CA 1
ATOM 650 C C . PHE A 1 92 ? -2.194 6.660 9.872 1.00 91.88 92 PHE A C 1
ATOM 652 O O . PHE A 1 92 ? -1.480 6.605 8.872 1.00 91.88 92 PHE A O 1
ATOM 659 N N . LEU A 1 93 ? -3.313 5.947 10.002 1.00 92.06 93 LEU A N 1
ATOM 660 C CA . LEU A 1 93 ? -3.781 5.022 8.975 1.00 92.06 93 LEU A CA 1
ATOM 661 C C . LEU A 1 93 ? -4.028 5.749 7.646 1.00 92.06 93 LEU A C 1
ATOM 663 O O . LEU A 1 93 ? -3.561 5.300 6.600 1.00 92.06 93 LEU A O 1
ATOM 667 N N . ARG A 1 94 ? -4.683 6.916 7.692 1.00 92.50 94 ARG A N 1
ATOM 668 C CA . ARG A 1 94 ? -4.919 7.750 6.502 1.00 92.50 94 ARG A CA 1
ATOM 669 C C . ARG A 1 94 ? -3.621 8.226 5.848 1.00 92.50 94 ARG A C 1
ATOM 671 O O . ARG A 1 94 ? -3.517 8.193 4.624 1.00 92.50 94 ARG A O 1
ATOM 678 N N . SER A 1 95 ? -2.632 8.632 6.643 1.00 93.50 95 SER A N 1
ATOM 679 C CA . SER A 1 95 ? -1.338 9.101 6.128 1.00 93.50 95 SER A CA 1
ATOM 680 C C . SER A 1 95 ? -0.536 7.973 5.476 1.00 93.50 95 SER A C 1
ATOM 682 O O . SER A 1 95 ? 0.012 8.156 4.391 1.00 93.50 95 SER A O 1
ATOM 684 N N . TRP A 1 96 ? -0.511 6.786 6.089 1.00 93.56 96 TRP A N 1
ATOM 685 C CA . TRP A 1 96 ? 0.149 5.612 5.514 1.00 93.56 96 TRP A CA 1
ATOM 686 C C . TRP A 1 96 ? -0.530 5.129 4.232 1.00 93.56 96 TRP A C 1
ATOM 688 O O . TRP A 1 96 ? 0.156 4.800 3.266 1.00 93.56 96 TRP A O 1
ATOM 698 N N . LEU A 1 97 ? -1.865 5.133 4.188 1.00 94.12 97 LEU A N 1
ATOM 699 C CA . LEU A 1 97 ? -2.613 4.801 2.977 1.00 94.12 97 LEU A CA 1
ATOM 700 C C . LEU A 1 97 ? -2.325 5.800 1.846 1.00 94.12 97 LEU A C 1
ATOM 702 O O . LEU A 1 97 ? -2.132 5.395 0.703 1.00 94.12 97 LEU A O 1
ATOM 706 N N . ALA A 1 98 ? -2.254 7.098 2.156 1.00 93.19 98 ALA A N 1
ATOM 707 C CA . ALA A 1 98 ? -1.881 8.115 1.177 1.00 93.19 98 ALA A CA 1
ATOM 708 C C . ALA A 1 98 ? -0.463 7.879 0.629 1.00 93.19 98 ALA A C 1
ATOM 710 O O . ALA A 1 98 ? -0.272 7.886 -0.584 1.00 93.19 98 ALA A O 1
ATOM 711 N N . LEU A 1 99 ? 0.512 7.588 1.499 1.00 93.81 99 LEU A N 1
ATOM 712 C CA . LEU A 1 99 ? 1.877 7.258 1.081 1.00 93.81 99 LEU A CA 1
ATOM 713 C C . LEU A 1 99 ? 1.919 6.022 0.174 1.00 93.81 99 LEU A C 1
ATOM 715 O O . LEU A 1 99 ? 2.587 6.041 -0.857 1.00 93.81 99 LEU A O 1
ATOM 719 N N . TYR A 1 100 ? 1.198 4.960 0.537 1.00 94.88 100 TYR A N 1
ATOM 720 C CA . TYR A 1 100 ? 1.095 3.759 -0.287 1.00 94.88 100 TYR A CA 1
ATOM 721 C C . TYR A 1 100 ? 0.576 4.074 -1.694 1.00 94.88 100 TYR A C 1
ATOM 723 O O . TYR A 1 100 ? 1.181 3.645 -2.675 1.00 94.88 100 TYR A O 1
ATOM 731 N N . ARG A 1 101 ? -0.491 4.872 -1.804 1.00 94.44 101 ARG A N 1
ATOM 732 C CA . ARG A 1 101 ? -1.068 5.261 -3.099 1.00 94.44 101 ARG A CA 1
ATOM 733 C C . ARG A 1 101 ? -0.116 6.095 -3.939 1.00 94.44 101 ARG A C 1
ATOM 735 O O . ARG A 1 101 ? -0.039 5.886 -5.144 1.00 94.44 101 ARG A O 1
ATOM 742 N N . GLU A 1 102 ? 0.639 6.994 -3.318 1.00 93.75 102 GLU A N 1
ATOM 743 C CA . GLU A 1 102 ? 1.672 7.753 -4.022 1.00 93.75 102 GLU A CA 1
ATOM 744 C C . GLU A 1 102 ? 2.784 6.846 -4.553 1.00 93.75 102 GLU A C 1
ATOM 746 O O . GLU A 1 102 ? 3.182 6.975 -5.708 1.00 93.75 102 GLU A O 1
ATOM 751 N N . LEU A 1 103 ? 3.243 5.875 -3.759 1.00 91.44 103 LEU A N 1
ATOM 752 C CA . LEU A 1 103 ? 4.235 4.899 -4.214 1.00 91.44 103 LEU A CA 1
ATOM 753 C C . LEU A 1 103 ? 3.687 4.004 -5.330 1.00 91.44 103 LEU A C 1
ATOM 755 O O . LEU A 1 103 ? 4.397 3.746 -6.296 1.00 91.44 103 LEU A O 1
ATOM 759 N N . ALA A 1 104 ? 2.432 3.562 -5.232 1.00 90.56 104 ALA A N 1
ATOM 760 C CA . ALA A 1 104 ? 1.780 2.770 -6.272 1.00 90.56 104 ALA A CA 1
ATOM 761 C C . ALA A 1 104 ? 1.631 3.566 -7.579 1.00 90.56 104 ALA A C 1
ATOM 763 O O . ALA A 1 104 ? 1.950 3.056 -8.648 1.00 90.56 104 ALA A O 1
ATOM 764 N N . ARG A 1 105 ? 1.252 4.845 -7.489 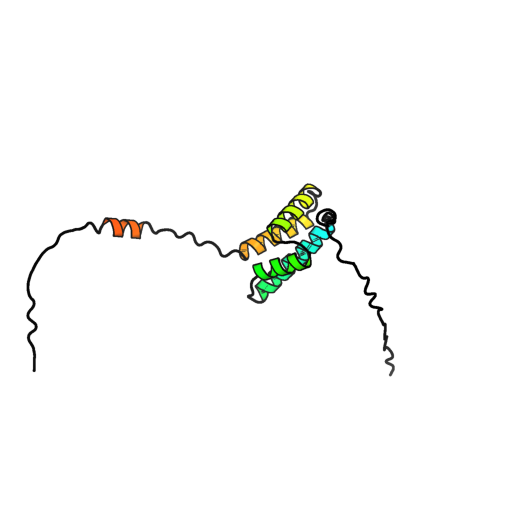1.00 90.12 105 ARG A N 1
ATOM 765 C CA . ARG A 1 105 ? 1.156 5.763 -8.632 1.00 90.12 105 ARG A CA 1
ATOM 766 C C . ARG A 1 105 ? 2.499 5.988 -9.324 1.00 90.12 105 ARG A C 1
ATOM 768 O O . ARG A 1 105 ? 2.536 6.127 -10.539 1.00 90.12 105 ARG A O 1
ATOM 775 N N . LEU A 1 106 ? 3.593 6.054 -8.564 1.00 85.69 106 LEU A N 1
ATOM 776 C CA . LEU A 1 106 ? 4.947 6.161 -9.120 1.00 85.69 106 LEU A CA 1
ATOM 777 C C . LEU A 1 106 ? 5.438 4.847 -9.742 1.00 85.69 106 LEU A C 1
ATOM 779 O O . LEU A 1 106 ? 6.325 4.873 -10.593 1.00 85.69 106 LEU A O 1
ATOM 783 N N . ALA A 1 107 ? 4.895 3.717 -9.292 1.00 82.69 107 ALA A N 1
ATOM 784 C CA . ALA A 1 107 ? 5.241 2.388 -9.776 1.00 82.69 107 ALA A CA 1
ATOM 785 C C . ALA A 1 107 ? 4.550 2.046 -11.105 1.00 82.69 107 ALA A C 1
ATOM 787 O O . ALA A 1 107 ? 5.083 1.266 -11.894 1.00 82.69 107 ALA A O 1
ATOM 788 N N . GLU A 1 108 ? 3.377 2.624 -11.367 1.00 76.81 108 GLU A N 1
ATOM 789 C CA . GLU A 1 108 ? 2.684 2.463 -12.640 1.00 76.81 108 GLU A CA 1
ATOM 790 C C . GLU A 1 108 ? 3.386 3.290 -13.731 1.00 76.81 108 GLU A C 1
ATOM 792 O O . GLU A 1 108 ? 3.551 4.506 -13.583 1.00 76.81 108 GLU A O 1
ATOM 797 N N . PRO A 1 109 ? 3.825 2.666 -14.842 1.00 64.06 109 PRO A N 1
ATOM 798 C CA . PRO A 1 109 ? 4.391 3.413 -15.951 1.00 64.06 109 PRO A CA 1
ATOM 799 C C . PRO A 1 109 ? 3.316 4.360 -16.474 1.00 64.06 109 PRO A C 1
ATOM 801 O O . PRO A 1 109 ? 2.253 3.917 -16.904 1.00 64.06 109 PRO A O 1
ATOM 804 N N . ALA A 1 110 ? 3.591 5.665 -16.422 1.00 59.78 110 ALA A N 1
ATOM 805 C CA . ALA A 1 110 ? 2.682 6.666 -16.951 1.00 59.78 110 ALA A CA 1
ATOM 806 C C . ALA A 1 110 ? 2.353 6.301 -18.402 1.00 59.78 110 ALA A C 1
ATOM 808 O O . ALA A 1 110 ? 3.237 6.333 -19.263 1.00 59.78 110 ALA A O 1
ATOM 809 N N . GLU A 1 111 ? 1.097 5.938 -18.667 1.00 55.00 111 GLU A N 1
ATOM 810 C CA . GLU A 1 111 ? 0.606 5.787 -20.027 1.00 55.00 111 GLU A CA 1
ATOM 811 C C . GLU A 1 111 ? 0.769 7.146 -20.696 1.00 55.00 111 GLU A C 1
ATOM 813 O O . GLU A 1 111 ? -0.012 8.072 -20.474 1.00 55.00 111 GLU A O 1
ATOM 818 N N . VAL A 1 112 ? 1.850 7.307 -21.462 1.00 52.50 112 VAL A N 1
ATOM 819 C CA . VAL A 1 112 ? 2.062 8.501 -22.268 1.00 52.50 112 VAL A CA 1
ATOM 820 C C . VAL A 1 112 ? 0.876 8.536 -23.219 1.00 52.50 112 VAL A C 1
ATOM 822 O O . VAL A 1 112 ? 0.766 7.638 -24.062 1.00 52.50 112 VAL A O 1
ATOM 825 N N . P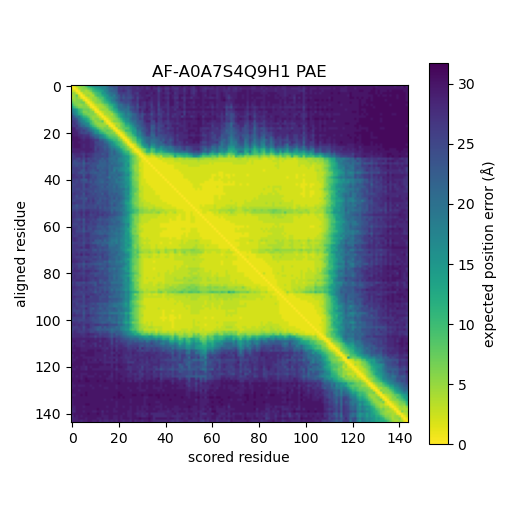RO A 1 113 ? -0.031 9.526 -23.114 1.00 56.19 113 PRO A N 1
ATOM 826 C CA . PRO A 1 113 ? -1.127 9.612 -24.050 1.00 56.19 113 PRO A CA 1
ATOM 827 C C . PRO A 1 113 ? -0.473 9.770 -25.411 1.00 56.19 113 PRO A C 1
ATOM 829 O O . PRO A 1 113 ? 0.245 10.751 -25.638 1.00 56.19 113 PRO A O 1
ATOM 832 N N . VAL A 1 114 ? -0.688 8.802 -26.302 1.00 57.12 114 VAL A N 1
ATOM 833 C CA . VAL A 1 114 ? -0.343 8.938 -27.713 1.00 57.12 114 VAL A CA 1
ATOM 834 C C . VAL A 1 114 ? -1.216 10.074 -28.225 1.00 57.12 114 VAL A C 1
ATOM 836 O O . VAL A 1 114 ? -2.325 9.881 -28.720 1.00 57.12 114 VAL A O 1
ATOM 839 N N . ARG A 1 115 ? -0.744 11.308 -28.042 1.00 59.34 115 ARG A N 1
ATOM 840 C CA . ARG A 1 115 ? -1.257 12.462 -28.751 1.00 59.34 115 ARG A CA 1
ATOM 841 C C . ARG A 1 115 ? -0.940 12.162 -30.200 1.00 59.34 115 ARG A C 1
ATOM 843 O O . ARG A 1 115 ? 0.176 12.386 -30.656 1.00 59.34 115 ARG A O 1
ATOM 850 N N . ALA A 1 116 ? -1.917 11.604 -30.907 1.00 56.56 116 ALA A N 1
ATOM 851 C CA . ALA A 1 116 ? -1.925 11.607 -32.352 1.00 56.56 116 ALA A CA 1
ATOM 852 C C . ALA A 1 116 ? -1.823 13.078 -32.761 1.00 56.56 116 ALA A C 1
ATOM 854 O O . ALA A 1 116 ? -2.807 13.817 -32.714 1.00 56.56 116 ALA A O 1
ATOM 855 N N . SER A 1 117 ? -0.600 13.528 -33.046 1.00 56.28 117 SER A N 1
ATOM 856 C CA . SER A 1 117 ? -0.338 14.891 -33.473 1.00 56.28 117 SER A CA 1
ATOM 857 C C . SER A 1 117 ? -1.255 15.174 -34.662 1.00 56.28 117 SER A C 1
ATOM 859 O O . SER A 1 117 ? -1.142 14.487 -35.684 1.00 56.28 117 SER A O 1
ATOM 861 N N . PRO A 1 118 ? -2.167 16.160 -34.574 1.00 57.69 118 PRO A N 1
ATOM 862 C CA . PRO A 1 118 ? -3.109 16.465 -35.653 1.00 57.69 118 PRO A CA 1
ATOM 863 C C . PRO A 1 118 ? -2.400 16.845 -36.964 1.00 57.69 118 PRO A C 1
ATOM 865 O O . PRO A 1 118 ? -3.019 16.866 -38.027 1.00 57.69 118 PRO A O 1
ATOM 868 N N . GLU A 1 119 ? -1.093 17.102 -36.915 1.00 59.59 119 GLU A N 1
ATOM 869 C CA . GLU A 1 119 ? -0.247 17.351 -38.078 1.00 59.59 119 GLU A CA 1
ATOM 870 C C . GLU A 1 119 ? -0.047 16.114 -38.970 1.00 59.59 119 GLU A C 1
ATOM 872 O O . GLU A 1 119 ? -0.087 16.251 -40.194 1.00 59.59 119 GLU A O 1
ATOM 877 N N . LEU A 1 120 ? 0.030 14.901 -38.405 1.00 57.12 120 LEU A N 1
ATOM 878 C CA . LEU A 1 120 ? 0.127 13.661 -39.194 1.00 57.12 120 LEU A CA 1
ATOM 879 C C . LEU A 1 120 ? -1.190 13.342 -39.922 1.00 57.12 120 LEU A C 1
ATOM 881 O O . LEU A 1 120 ? -1.181 12.918 -41.078 1.00 57.12 120 LEU A O 1
ATOM 885 N N . LEU A 1 121 ? -2.337 13.651 -39.305 1.00 57.06 121 LEU A N 1
ATOM 886 C CA . LEU A 1 121 ? -3.656 13.527 -39.943 1.00 57.06 121 LEU A CA 1
ATOM 887 C C . LEU A 1 121 ? -3.858 14.546 -41.080 1.00 57.06 121 LEU A C 1
ATOM 889 O O . LEU A 1 121 ? -4.515 14.243 -42.080 1.00 57.06 121 LEU A O 1
ATOM 893 N N . ARG A 1 122 ? -3.266 15.744 -40.976 1.00 60.41 122 ARG A N 1
ATOM 894 C CA . ARG A 1 122 ? -3.288 16.744 -42.059 1.00 60.41 122 ARG A CA 1
ATOM 895 C C . ARG A 1 122 ? -2.358 16.374 -43.217 1.00 60.41 122 ARG A C 1
ATOM 897 O O . ARG A 1 122 ? -2.727 16.627 -44.362 1.00 60.41 122 ARG A O 1
ATOM 904 N N . GLN A 1 123 ? -1.208 15.748 -42.957 1.00 57.44 123 GLN A N 1
ATOM 905 C CA . GLN A 1 123 ? -0.330 15.227 -44.015 1.00 57.44 123 GLN A CA 1
ATOM 906 C C . GLN A 1 123 ? -0.956 14.040 -44.760 1.00 57.44 123 GLN A C 1
ATOM 908 O O . GLN A 1 123 ? -0.879 13.996 -45.988 1.00 57.44 123 GLN A O 1
ATOM 913 N N . ALA A 1 124 ? -1.662 13.146 -44.062 1.00 57.19 124 ALA A N 1
ATOM 914 C CA . ALA A 1 124 ? -2.391 12.045 -44.696 1.00 57.19 124 ALA A CA 1
ATOM 915 C C . ALA A 1 124 ? -3.531 12.536 -45.612 1.00 57.19 124 ALA A C 1
ATOM 917 O O . ALA A 1 124 ? -3.726 11.992 -46.694 1.00 57.19 124 ALA A O 1
ATOM 918 N N . ARG A 1 125 ? -4.233 13.622 -45.246 1.00 56.53 125 ARG A N 1
ATOM 919 C CA . ARG A 1 125 ? -5.283 14.230 -46.091 1.00 56.53 125 ARG A CA 1
ATOM 920 C C . ARG A 1 125 ? -4.764 15.010 -47.304 1.00 56.53 125 ARG A C 1
ATOM 922 O O . ARG A 1 125 ? -5.541 15.261 -48.219 1.00 56.53 125 ARG A O 1
ATOM 929 N N . ARG A 1 126 ? -3.485 15.405 -47.333 1.00 55.44 126 ARG A N 1
ATOM 930 C CA . ARG A 1 126 ? -2.875 16.075 -48.500 1.00 55.44 126 ARG A CA 1
ATOM 931 C C . ARG A 1 126 ? -2.321 15.101 -49.539 1.00 55.44 126 ARG A C 1
ATOM 933 O O . ARG A 1 126 ? -2.093 15.513 -50.672 1.00 55.44 126 ARG A O 1
ATOM 940 N N . ARG A 1 127 ? -2.162 13.818 -49.203 1.00 53.91 127 ARG A N 1
ATOM 941 C CA . ARG A 1 127 ? -1.943 12.750 -50.187 1.00 53.91 127 ARG A CA 1
ATOM 942 C C . ARG A 1 127 ? -3.289 12.236 -50.693 1.00 53.91 127 ARG A C 1
ATOM 944 O O . ARG A 1 127 ? -3.698 11.118 -50.404 1.00 53.91 127 ARG A O 1
ATOM 951 N N . GLY A 1 128 ? -3.989 13.080 -51.446 1.00 47.88 128 GLY A N 1
ATOM 952 C CA . GLY A 1 128 ? -4.992 12.571 -52.375 1.00 47.88 128 GLY A CA 1
ATOM 953 C C . GLY A 1 128 ? -4.316 11.664 -53.418 1.00 47.88 128 GLY A C 1
ATOM 954 O O . GLY A 1 128 ? -3.136 11.876 -53.716 1.00 47.88 128 GLY A O 1
ATOM 955 N N . PRO A 1 129 ? -5.022 10.664 -53.973 1.00 57.38 129 PRO A N 1
ATOM 956 C CA . PRO A 1 129 ? -4.536 9.844 -55.079 1.00 57.38 129 PRO A CA 1
ATOM 957 C C . PRO A 1 129 ? -4.488 10.704 -56.351 1.00 57.38 129 PRO A C 1
ATOM 959 O O . PRO A 1 129 ? -5.406 10.716 -57.164 1.00 57.38 129 PRO A O 1
ATOM 962 N N . GLY A 1 130 ? -3.434 11.506 -56.467 1.00 52.91 130 GLY A N 1
ATOM 963 C CA . GLY A 1 130 ? -3.164 12.372 -57.603 1.00 52.91 130 GLY A CA 1
ATOM 964 C C . GLY A 1 130 ? -2.294 11.652 -58.620 1.00 52.91 130 GLY A C 1
ATOM 965 O O . GLY A 1 130 ? -1.075 11.692 -58.518 1.00 52.91 130 GLY A O 1
ATOM 966 N N . SER A 1 131 ? -2.964 11.022 -59.579 1.00 55.00 131 SER A N 1
ATOM 967 C CA . SER A 1 131 ? -2.616 11.071 -61.000 1.00 55.00 131 SER A CA 1
ATOM 968 C C . SER A 1 131 ? -1.228 10.579 -61.410 1.00 55.00 131 SER A C 1
ATOM 970 O O . SER A 1 131 ? -0.231 11.296 -61.358 1.00 55.00 131 SER A O 1
ATOM 972 N N . SER A 1 132 ? -1.231 9.381 -61.992 1.00 58.50 132 SER A N 1
ATOM 973 C CA . SER A 1 132 ? -0.353 8.998 -63.091 1.00 58.50 132 SER A CA 1
ATOM 974 C C . SER A 1 132 ? -0.036 10.192 -63.998 1.00 58.50 132 SER A C 1
ATOM 976 O O . SER A 1 132 ? -0.934 10.764 -64.618 1.00 58.50 132 SER A O 1
ATOM 978 N N . GLN A 1 133 ? 1.243 10.529 -64.124 1.00 52.56 133 GLN A N 1
ATOM 979 C CA . GLN A 1 133 ? 1.740 11.226 -65.298 1.00 52.56 133 GLN A CA 1
ATOM 980 C C . GLN A 1 133 ? 3.002 10.519 -65.779 1.00 52.56 133 GLN A C 1
ATOM 982 O O . GLN A 1 133 ? 4.053 10.531 -65.146 1.00 52.56 133 GLN A O 1
ATOM 987 N N . SER A 1 134 ? 2.815 9.826 -66.896 1.00 58.25 134 SER A N 1
ATOM 988 C CA . SER A 1 134 ? 3.842 9.314 -67.784 1.00 58.25 134 SER A CA 1
ATOM 989 C C . SER A 1 134 ? 4.738 10.442 -68.290 1.00 58.25 134 SER A C 1
ATOM 991 O O . SER A 1 134 ? 4.224 11.440 -68.791 1.00 58.25 134 SER A O 1
ATOM 993 N N . SER A 1 135 ? 6.052 10.241 -68.232 1.00 54.34 135 SER A N 1
ATOM 994 C CA . SER A 1 135 ? 7.091 10.768 -69.138 1.00 54.34 135 SER A CA 1
ATOM 995 C C . SER A 1 135 ? 8.391 10.093 -68.685 1.00 54.34 135 SER A C 1
ATOM 997 O O . SER A 1 135 ? 8.818 10.314 -67.563 1.00 54.34 135 SER A O 1
ATOM 999 N N . GLY A 1 136 ? 8.921 9.082 -69.371 1.00 50.44 136 GLY A N 1
ATOM 1000 C CA . GLY A 1 136 ? 9.709 9.216 -70.601 1.00 50.44 136 GLY A CA 1
ATOM 1001 C C . GLY A 1 136 ? 11.164 8.795 -70.285 1.00 50.44 136 GLY A C 1
ATOM 1002 O O . GLY A 1 136 ? 11.600 9.003 -69.156 1.00 50.44 136 GLY A O 1
ATOM 1003 N N . PRO A 1 137 ? 11.894 8.131 -71.199 1.00 59.03 137 PRO A N 1
ATOM 1004 C CA . PRO A 1 137 ? 13.061 7.315 -70.857 1.00 59.03 137 PRO A CA 1
ATOM 1005 C C . PRO A 1 137 ? 14.338 8.152 -70.686 1.00 59.03 137 PRO A C 1
ATOM 1007 O O . PRO A 1 137 ? 14.727 8.896 -71.583 1.00 59.03 137 PRO A O 1
ATOM 1010 N N . GLY A 1 138 ? 15.009 7.991 -69.544 1.00 52.56 138 GLY A N 1
ATOM 1011 C CA . GLY A 1 138 ? 16.360 8.493 -69.309 1.00 52.56 138 GLY A CA 1
ATOM 1012 C C . GLY A 1 138 ? 17.390 7.447 -69.716 1.00 52.56 138 GLY A C 1
ATOM 1013 O O . GLY A 1 138 ? 17.539 6.430 -69.045 1.00 52.56 138 GLY A O 1
ATOM 1014 N N . VAL A 1 139 ? 18.045 7.709 -70.844 1.00 58.09 139 VAL A N 1
ATOM 1015 C CA . VAL A 1 139 ? 19.267 7.070 -71.342 1.00 58.09 139 VAL A CA 1
ATOM 1016 C C . VAL A 1 139 ? 20.312 6.930 -70.228 1.00 58.09 139 VAL A C 1
ATOM 1018 O O . VAL A 1 139 ? 20.659 7.909 -69.571 1.00 58.09 139 VAL A O 1
ATOM 1021 N N . TRP A 1 140 ? 20.826 5.715 -70.043 1.00 60.06 140 TRP A N 1
ATOM 1022 C CA . TRP A 1 140 ? 22.071 5.457 -69.320 1.00 60.06 140 TRP A CA 1
ATOM 1023 C C . TRP A 1 140 ? 23.166 5.413 -70.381 1.00 60.06 140 TRP A C 1
ATOM 1025 O O . TRP A 1 140 ? 23.338 4.396 -71.054 1.00 60.06 140 TRP A O 1
ATOM 1035 N N . ASP A 1 141 ? 23.834 6.543 -70.588 1.00 62.78 141 ASP A N 1
ATOM 1036 C CA . ASP A 1 141 ? 25.090 6.552 -71.325 1.00 62.78 141 ASP A CA 1
ATOM 1037 C C . ASP A 1 141 ? 26.159 5.923 -70.429 1.00 62.78 141 ASP A C 1
ATOM 1039 O O . ASP A 1 141 ? 26.384 6.348 -69.291 1.00 62.78 141 ASP A O 1
ATOM 1043 N N . ALA A 1 142 ? 26.748 4.848 -70.940 1.00 59.34 142 ALA A N 1
ATOM 1044 C CA . ALA A 1 142 ? 27.900 4.181 -70.373 1.00 59.34 142 ALA A CA 1
ATOM 1045 C C . ALA A 1 142 ? 29.154 5.002 -70.697 1.00 59.34 142 ALA A C 1
ATOM 1047 O O . ALA A 1 142 ? 29.349 5.392 -71.845 1.00 59.34 142 ALA A O 1
ATOM 1048 N N . CYS A 1 143 ? 30.024 5.207 -69.709 1.00 55.19 143 CYS A N 1
ATOM 1049 C CA . CYS A 1 143 ? 31.420 5.531 -69.978 1.00 55.19 143 CYS A CA 1
ATOM 1050 C C . CYS A 1 143 ? 32.279 4.338 -69.556 1.00 55.19 143 CYS A C 1
ATOM 1052 O O . CYS A 1 143 ? 32.287 3.970 -68.378 1.00 55.19 143 CYS A O 1
ATOM 1054 N N . ASP A 1 144 ? 32.928 3.758 -70.566 1.00 61.41 144 ASP A N 1
ATOM 1055 C CA . ASP A 1 144 ? 34.198 3.023 -70.494 1.00 61.41 144 ASP A CA 1
ATOM 1056 C C . ASP A 1 144 ? 35.305 3.896 -69.872 1.00 61.41 144 ASP A C 1
ATOM 1058 O O . ASP A 1 144 ? 35.324 5.123 -70.154 1.00 61.41 144 ASP A O 1
#

Organism: NCBI:txid311494

Mean predicted aligned error: 17.24 Å

Radius of gyration: 31.72 Å; Cα contacts (8 Å, |Δi|>4): 68; chains: 1; bounding box: 56×47×104 Å

pLDDT: mean 74.32, std 20.02, range [39.56, 96.81]

Foldseek 3Di:
DDDDDDPPDDDDPPPPDDDDDDDPPPDDPQCALVNLLVLLCQLLVQLVVCVVVVHQSLVSNCVSCVVVVHRHDVSSCVSLVVNCVVVVVPPSSVVSVVSSVVSVVVNDDPPPPPPPPVVVVVVVVVPDVDDDDDDDDDDDDDDD